Protein AF-A0AAW6JHE3-F1 (afdb_monomer)

Foldseek 3Di:
DVVVVVVLVVLVVQLVVLCVQDWDDDPNDTGGHVRSNVVSVVSVVVSVVVVVVVVVD

Nearest PDB structures (foldseek):
  7saz-assembly1_F  TM=6.982E-01  e=1.307E+00  Capnocytophaga canimorsus Cc5
  7saz-assembly1_E  TM=6.770E-01  e=1.307E+00  Capnocytophaga canimorsus Cc5
  6h9d-assembly3_C  TM=4.633E-01  e=1.603E+00  Asticcacaulis excentricus
  8app-assembly1_A-3  TM=5.188E-01  e=5.108E+00  Acinetobacter phage AbTZA1

pLDDT: mean 89.23, std 12.88, range [48.81, 98.25]

Radius of gyration: 12.32 Å; Cα contacts (8 Å, |Δi|>4): 57; chains: 1; bounding box: 30×19×32 Å

Structure (mmCIF, N/CA/C/O backbone):
data_AF-A0AAW6JHE3-F1
#
_entry.id   AF-A0AAW6JHE3-F1
#
loop_
_atom_site.group_PDB
_atom_site.id
_atom_site.type_symbol
_atom_site.label_atom_id
_atom_site.label_alt_id
_atom_site.label_comp_id
_atom_site.label_asym_id
_atom_site.label_entity_id
_atom_site.label_seq_id
_atom_site.pdbx_PDB_ins_code
_atom_site.Cartn_x
_atom_site.Cartn_y
_atom_site.Cartn_z
_atom_site.occupancy
_atom_site.B_iso_or_equiv
_atom_site.auth_seq_id
_atom_site.auth_comp_id
_atom_site.auth_asym_id
_atom_site.auth_atom_id
_atom_site.pdbx_PDB_model_num
ATOM 1 N N . MET A 1 1 ? -6.498 11.116 18.531 1.00 48.81 1 MET A N 1
ATOM 2 C CA . MET A 1 1 ? -7.370 11.592 17.433 1.00 48.81 1 MET A CA 1
ATOM 3 C C . MET A 1 1 ? -6.636 12.288 16.283 1.00 48.81 1 MET A C 1
ATOM 5 O O . MET A 1 1 ? -7.055 12.075 15.157 1.00 48.81 1 MET A O 1
ATOM 9 N N . LYS A 1 2 ? -5.568 13.085 16.487 1.00 56.78 2 LYS A N 1
ATOM 10 C CA . LYS A 1 2 ? -4.794 13.629 15.342 1.00 56.78 2 LYS A CA 1
ATOM 11 C C . LYS A 1 2 ? -4.023 12.543 14.569 1.00 56.78 2 LYS A C 1
ATOM 13 O O . LYS A 1 2 ? -4.173 12.444 13.362 1.00 56.78 2 LYS A O 1
ATOM 18 N N . GLU A 1 3 ? -3.316 11.667 15.281 1.00 58.75 3 GLU A N 1
ATOM 19 C CA . GLU A 1 3 ? -2.424 10.658 14.679 1.00 58.75 3 GLU A CA 1
ATOM 20 C C . GLU A 1 3 ? -3.134 9.613 13.796 1.00 58.75 3 GLU A C 1
ATOM 22 O O . GLU A 1 3 ? -2.605 9.230 12.759 1.00 58.75 3 GLU A O 1
ATOM 27 N N . GLU A 1 4 ? -4.349 9.179 14.152 1.00 58.94 4 GLU A N 1
ATOM 28 C CA . GLU A 1 4 ? -5.131 8.241 13.321 1.00 58.94 4 GLU A CA 1
ATOM 29 C C . GLU A 1 4 ? -5.524 8.855 11.974 1.00 58.94 4 GLU A C 1
ATOM 31 O O . GLU A 1 4 ? -5.527 8.168 10.953 1.00 58.94 4 GLU A O 1
ATOM 36 N N . THR A 1 5 ? -5.802 10.162 11.961 1.00 65.81 5 THR A N 1
ATOM 37 C CA . THR A 1 5 ? -6.106 10.892 10.725 1.00 65.81 5 THR A CA 1
ATOM 38 C C . THR A 1 5 ? -4.856 10.974 9.851 1.00 65.81 5 THR A C 1
ATOM 40 O O . THR A 1 5 ? -4.929 10.734 8.647 1.00 65.81 5 THR A O 1
ATOM 43 N N . ASP A 1 6 ? -3.698 11.228 10.463 1.00 81.88 6 ASP A N 1
ATOM 44 C CA . ASP A 1 6 ? -2.421 11.338 9.756 1.00 81.88 6 ASP A CA 1
ATOM 45 C C . ASP A 1 6 ? -1.991 9.994 9.144 1.00 81.88 6 ASP A C 1
ATOM 47 O O . ASP A 1 6 ? -1.574 9.944 7.984 1.00 81.88 6 ASP A O 1
ATOM 51 N N . PHE A 1 7 ? -2.163 8.884 9.871 1.00 86.94 7 PHE A N 1
ATOM 52 C CA . PHE A 1 7 ? -1.827 7.549 9.369 1.00 86.94 7 PHE A CA 1
ATOM 53 C C . PHE A 1 7 ? -2.780 7.075 8.263 1.00 86.94 7 PHE A C 1
ATOM 55 O O . PHE A 1 7 ? -2.331 6.553 7.242 1.00 86.94 7 PHE A O 1
ATOM 62 N N . TYR A 1 8 ? -4.089 7.297 8.415 1.00 89.81 8 TYR A N 1
ATOM 63 C CA . TYR A 1 8 ? -5.067 6.957 7.379 1.00 89.81 8 TYR A CA 1
ATOM 64 C C . TYR A 1 8 ? -4.799 7.719 6.073 1.00 89.81 8 TYR A C 1
ATOM 66 O O . TYR A 1 8 ? -4.775 7.125 4.991 1.00 89.81 8 TYR A O 1
ATOM 74 N N . VAL A 1 9 ? -4.546 9.030 6.167 1.00 90.94 9 VAL A N 1
ATOM 75 C CA . VAL A 1 9 ? -4.213 9.873 5.009 1.00 90.94 9 VAL A CA 1
ATOM 76 C C . VAL A 1 9 ? -2.912 9.412 4.357 1.00 90.94 9 VAL A C 1
ATOM 78 O O . VAL A 1 9 ? -2.843 9.315 3.131 1.00 90.94 9 VAL A O 1
ATOM 81 N N . TYR A 1 10 ? -1.899 9.069 5.155 1.00 92.25 10 TYR A N 1
ATOM 82 C CA . TYR A 1 10 ? -0.644 8.515 4.655 1.00 92.25 10 TYR A CA 1
ATOM 83 C C . TYR A 1 10 ? -0.859 7.233 3.835 1.00 92.25 10 TYR A C 1
ATOM 85 O O . TYR A 1 10 ? -0.401 7.154 2.692 1.00 92.25 10 TYR A O 1
ATOM 93 N N . LEU A 1 11 ? -1.615 6.266 4.366 1.00 93.75 11 LEU A N 1
ATOM 94 C CA . LEU A 1 11 ? -1.920 5.023 3.653 1.00 93.75 11 LEU A CA 1
ATOM 95 C C . LEU A 1 11 ? -2.710 5.281 2.363 1.00 93.75 11 LEU A C 1
ATOM 97 O O . LEU A 1 11 ? -2.390 4.697 1.326 1.00 93.75 11 LEU A O 1
ATOM 101 N N . CYS A 1 12 ? -3.698 6.180 2.398 1.00 95.06 12 CYS A N 1
ATOM 102 C CA . CYS A 1 12 ? -4.470 6.560 1.213 1.00 95.06 12 CYS A CA 1
ATOM 103 C C . CYS A 1 12 ? -3.579 7.161 0.117 1.00 95.06 12 CYS A C 1
ATOM 105 O O . CYS A 1 12 ? -3.705 6.793 -1.052 1.00 95.06 12 CYS A O 1
ATOM 107 N N . ASN A 1 13 ? -2.654 8.049 0.486 1.00 95.31 13 ASN A N 1
ATOM 108 C CA . ASN A 1 13 ? -1.742 8.696 -0.458 1.00 95.31 13 ASN A CA 1
ATOM 109 C C . ASN A 1 13 ? -0.780 7.694 -1.110 1.00 95.31 13 ASN A C 1
ATOM 111 O O . ASN A 1 13 ? -0.561 7.745 -2.325 1.00 95.31 13 ASN A O 1
ATOM 115 N N . ILE A 1 14 ? -0.234 6.754 -0.332 1.00 95.62 14 ILE A N 1
ATOM 116 C CA . ILE A 1 14 ? 0.640 5.700 -0.864 1.00 95.62 14 ILE A CA 1
ATOM 117 C C . ILE A 1 14 ? -0.136 4.767 -1.787 1.00 95.62 14 ILE A C 1
ATOM 119 O O . ILE A 1 14 ? 0.317 4.503 -2.902 1.00 95.62 14 ILE A O 1
ATOM 123 N N . ALA A 1 15 ? -1.310 4.297 -1.361 1.00 96.88 15 ALA A N 1
ATOM 124 C CA . ALA A 1 15 ? -2.153 3.434 -2.179 1.00 96.88 15 ALA A CA 1
ATOM 125 C C . ALA A 1 15 ? -2.509 4.107 -3.511 1.00 96.88 15 ALA A C 1
ATOM 127 O O . ALA A 1 15 ? -2.338 3.505 -4.571 1.00 96.88 15 ALA A O 1
ATOM 128 N N . GLY A 1 16 ? -2.930 5.374 -3.470 1.00 96.81 16 GLY A N 1
ATOM 129 C CA . GLY A 1 16 ? -3.232 6.161 -4.664 1.00 96.81 16 GLY A CA 1
ATOM 130 C C . GLY A 1 16 ? -2.035 6.280 -5.607 1.00 96.81 16 GLY A C 1
ATOM 131 O O . GLY A 1 16 ? -2.184 6.067 -6.809 1.00 96.81 16 GLY A O 1
ATOM 132 N N . SER A 1 17 ? -0.844 6.547 -5.066 1.00 96.56 17 SER A 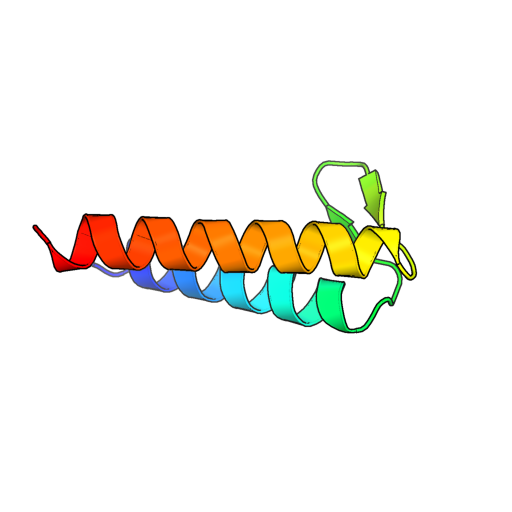N 1
ATOM 133 C CA . SER A 1 17 ? 0.394 6.656 -5.852 1.00 96.56 17 SER A CA 1
ATOM 134 C C . SER A 1 17 ? 0.765 5.328 -6.525 1.00 96.56 17 SER A C 1
ATOM 136 O O . SER A 1 17 ? 1.051 5.293 -7.720 1.00 96.56 17 SER A O 1
ATOM 138 N N . LEU A 1 18 ? 0.688 4.216 -5.790 1.00 97.44 18 LEU A N 1
ATOM 139 C CA . LEU A 1 18 ? 0.973 2.871 -6.301 1.00 97.44 18 LEU A CA 1
ATOM 140 C C . LEU A 1 18 ? 0.001 2.430 -7.404 1.00 97.44 18 LEU A C 1
ATOM 142 O O . LEU A 1 18 ? 0.411 1.815 -8.389 1.00 97.44 18 LEU A O 1
ATOM 146 N N . LEU A 1 19 ? -1.285 2.763 -7.272 1.00 97.56 19 LEU A N 1
ATOM 147 C CA . LEU A 1 19 ? -2.317 2.387 -8.243 1.00 97.56 19 LEU A CA 1
ATOM 148 C C . LEU A 1 19 ? -2.145 3.070 -9.608 1.00 97.56 19 LEU A C 1
ATOM 150 O O . LEU A 1 19 ? -2.616 2.537 -10.614 1.00 97.56 19 LEU A O 1
ATOM 154 N N . GLN A 1 20 ? -1.418 4.190 -9.679 1.00 96.56 20 GLN A N 1
ATOM 155 C CA . GLN A 1 20 ? -1.047 4.800 -10.961 1.00 96.56 20 GLN A CA 1
ATOM 156 C C . GLN A 1 20 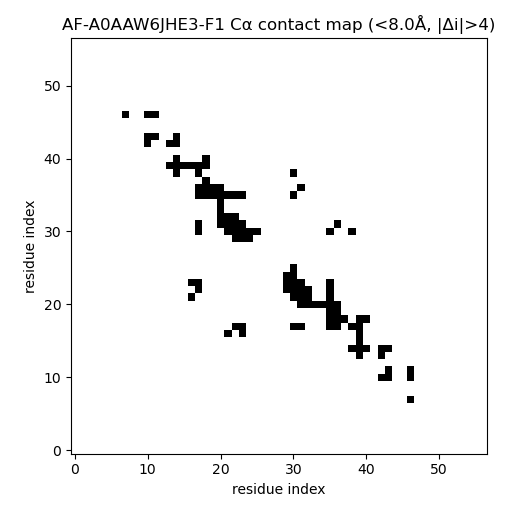? -0.078 3.914 -11.765 1.00 96.56 20 GLN A C 1
ATOM 158 O O . GLN A 1 20 ? 0.008 4.044 -12.985 1.00 96.56 20 GLN A O 1
ATOM 163 N N . GLY A 1 21 ? 0.625 2.979 -11.113 1.00 92.56 21 GLY A N 1
ATOM 164 C CA . GLY A 1 21 ? 1.595 2.085 -11.750 1.00 92.56 21 GLY A CA 1
ATOM 165 C C . GLY A 1 21 ? 2.929 2.756 -12.099 1.00 92.56 21 GLY A C 1
ATOM 166 O O . GLY A 1 21 ? 3.755 2.146 -12.777 1.00 92.56 21 GLY A O 1
ATOM 167 N N . GLY A 1 22 ? 3.144 3.999 -11.657 1.00 92.75 22 GLY A N 1
ATOM 168 C CA . GLY A 1 22 ? 4.438 4.674 -11.746 1.00 92.75 22 GLY A CA 1
ATOM 169 C C . GLY A 1 22 ? 5.460 4.095 -10.757 1.00 92.75 22 GLY A C 1
ATOM 170 O O . GLY A 1 22 ? 5.084 3.330 -9.866 1.00 92.75 22 GLY A O 1
ATOM 171 N N . PRO A 1 23 ? 6.750 4.436 -10.905 1.00 95.69 23 PRO A N 1
ATOM 172 C CA . PRO A 1 23 ? 7.772 4.012 -9.962 1.00 95.69 23 PRO A CA 1
ATOM 173 C C . PRO A 1 23 ? 7.571 4.677 -8.598 1.00 95.69 23 PRO A C 1
ATOM 175 O O . PRO A 1 23 ? 7.519 5.903 -8.506 1.00 95.69 23 PRO A O 1
ATOM 178 N N . LEU A 1 24 ? 7.492 3.869 -7.541 1.00 96.00 24 LEU A N 1
ATOM 179 C CA . LEU A 1 24 ? 7.433 4.340 -6.158 1.00 96.00 24 LEU A CA 1
ATOM 180 C C . LEU A 1 24 ? 8.394 3.539 -5.281 1.00 96.00 24 LEU A C 1
ATOM 182 O O . LEU A 1 24 ? 8.353 2.309 -5.274 1.00 96.00 24 LEU A O 1
ATOM 186 N N . GLU A 1 25 ? 9.227 4.241 -4.517 1.00 96.00 25 GLU A N 1
ATOM 187 C CA . GLU A 1 25 ? 10.069 3.634 -3.491 1.00 96.00 25 GLU A CA 1
ATOM 188 C C . GLU A 1 25 ? 9.314 3.562 -2.161 1.00 96.00 25 GLU A C 1
ATOM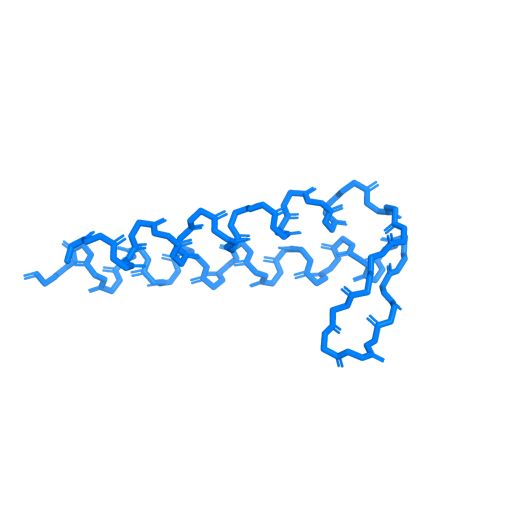 190 O O . GLU A 1 25 ? 8.810 4.566 -1.654 1.00 96.00 25 GLU A O 1
ATOM 195 N N . LEU A 1 26 ? 9.222 2.358 -1.605 1.00 91.50 26 LEU A N 1
ATOM 196 C CA . LEU A 1 26 ? 8.561 2.084 -0.339 1.00 91.50 26 LEU A CA 1
ATOM 197 C C . LEU A 1 26 ? 9.324 0.975 0.388 1.00 91.50 26 LEU A C 1
ATOM 199 O O . LEU A 1 26 ? 9.545 -0.097 -0.173 1.00 91.50 26 LEU A O 1
ATOM 203 N N . GLU A 1 27 ? 9.728 1.232 1.635 1.00 88.25 27 GLU A N 1
ATOM 204 C CA . GLU A 1 27 ? 10.478 0.273 2.469 1.00 88.25 27 GLU A CA 1
ATOM 205 C C . GLU A 1 27 ? 11.753 -0.261 1.779 1.00 88.25 27 GLU A C 1
ATOM 207 O O . GLU A 1 27 ? 12.049 -1.453 1.825 1.00 88.25 27 GLU A O 1
ATOM 212 N N . GLY A 1 28 ? 12.484 0.612 1.073 1.00 93.94 28 GLY A N 1
ATOM 213 C CA . GLY A 1 28 ? 13.706 0.251 0.341 1.00 93.94 28 GLY A CA 1
ATOM 214 C C . GLY A 1 28 ? 13.480 -0.586 -0.925 1.00 93.94 28 GLY A C 1
ATOM 215 O O . GLY A 1 28 ? 14.444 -1.064 -1.518 1.00 93.94 28 GLY A O 1
ATOM 216 N N . ASN A 1 29 ? 12.227 -0.772 -1.349 1.00 94.75 29 ASN A N 1
ATOM 217 C CA . ASN A 1 29 ? 11.866 -1.472 -2.578 1.00 94.75 29 ASN A CA 1
ATOM 218 C C . ASN A 1 29 ? 11.2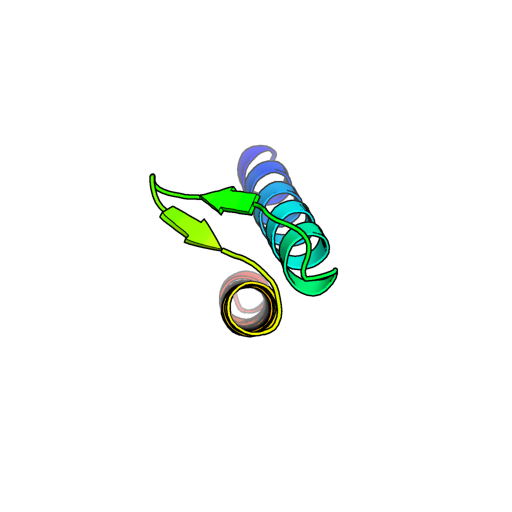30 -0.498 -3.571 1.00 94.75 29 ASN A C 1
ATOM 220 O O . ASN A 1 29 ? 10.360 0.289 -3.203 1.00 94.75 29 ASN A O 1
ATOM 224 N N . THR A 1 30 ? 11.613 -0.582 -4.844 1.00 97.19 30 THR A N 1
ATOM 225 C CA . THR A 1 30 ? 10.945 0.162 -5.918 1.00 97.19 30 THR A CA 1
ATOM 226 C C . THR A 1 30 ? 9.880 -0.711 -6.567 1.00 97.19 30 THR A C 1
ATOM 228 O O . THR A 1 30 ? 10.186 -1.752 -7.146 1.00 97.19 30 THR A O 1
ATOM 231 N N . TYR A 1 31 ? 8.631 -0.264 -6.512 1.00 97.25 31 TYR A N 1
ATOM 232 C CA . TYR A 1 31 ? 7.508 -0.906 -7.186 1.00 97.25 31 TYR A CA 1
ATOM 233 C C . TYR A 1 31 ? 7.178 -0.146 -8.470 1.00 97.25 31 TYR A C 1
ATOM 235 O O . TYR A 1 31 ? 7.130 1.082 -8.461 1.00 97.25 31 TYR A O 1
ATOM 243 N N . VAL A 1 32 ? 6.930 -0.863 -9.571 1.00 97.94 32 VAL A N 1
ATOM 244 C CA . VAL A 1 32 ? 6.606 -0.273 -10.883 1.00 97.94 32 VAL A CA 1
ATOM 245 C C . VAL A 1 32 ? 5.557 -1.127 -11.596 1.00 97.94 32 VAL A C 1
ATOM 247 O O . VAL A 1 32 ? 5.513 -2.346 -11.419 1.00 97.94 32 VAL A O 1
ATOM 250 N N . GLY A 1 33 ? 4.717 -0.501 -12.421 1.00 97.56 33 GLY A N 1
ATOM 251 C CA . GLY A 1 33 ? 3.764 -1.192 -13.284 1.00 97.56 33 GLY A CA 1
ATOM 252 C C . GLY A 1 33 ? 2.761 -2.023 -12.488 1.00 97.5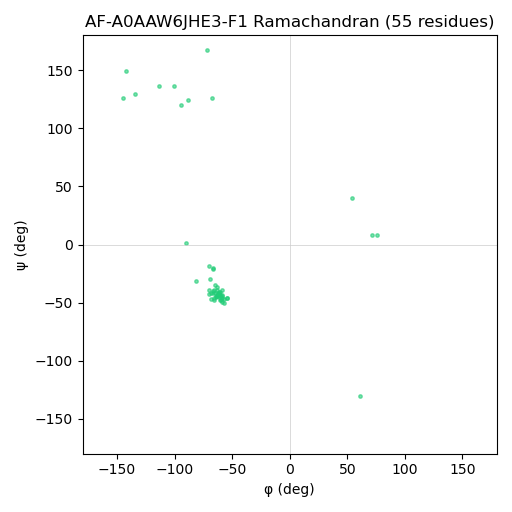6 33 GLY A C 1
ATOM 253 O O . GLY A 1 33 ? 2.152 -1.542 -11.531 1.00 97.56 33 GLY A O 1
ATOM 254 N N . ASP A 1 34 ? 2.582 -3.282 -12.879 1.00 98.12 34 ASP A N 1
ATOM 255 C CA . ASP A 1 34 ? 1.602 -4.163 -12.241 1.00 98.12 34 ASP A CA 1
ATOM 256 C C . ASP A 1 34 ? 1.981 -4.547 -10.807 1.00 98.12 34 ASP A C 1
ATOM 258 O O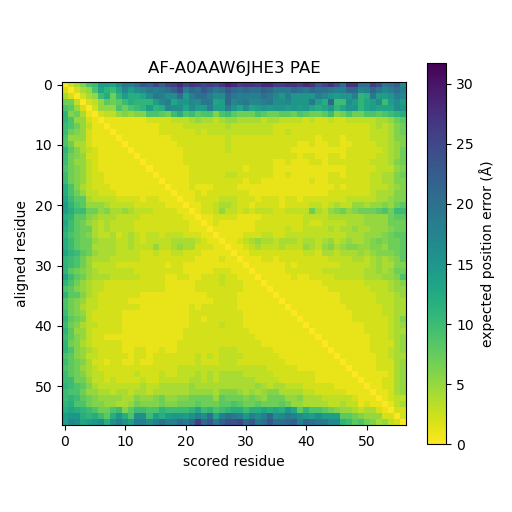 . ASP A 1 34 ? 1.093 -4.725 -9.976 1.00 98.12 34 ASP A O 1
ATOM 262 N N . GLU A 1 35 ? 3.273 -4.607 -10.477 1.00 97.38 35 GLU A N 1
ATOM 263 C CA . GLU A 1 35 ? 3.723 -4.852 -9.101 1.00 97.38 35 GLU A CA 1
ATOM 264 C C . GLU A 1 35 ? 3.363 -3.679 -8.180 1.00 97.38 35 GLU A C 1
ATOM 266 O O . GLU A 1 35 ? 2.872 -3.893 -7.070 1.00 97.38 35 GLU A O 1
ATOM 271 N N . ALA A 1 36 ? 3.494 -2.437 -8.666 1.00 97.81 36 ALA A N 1
ATOM 272 C CA . ALA A 1 36 ? 3.003 -1.264 -7.941 1.00 97.81 36 ALA A CA 1
ATOM 273 C C . ALA A 1 36 ? 1.490 -1.337 -7.729 1.00 97.81 36 ALA A C 1
ATOM 275 O O . ALA A 1 36 ? 1.024 -1.209 -6.599 1.00 97.81 36 ALA A O 1
ATOM 276 N N . ARG A 1 37 ? 0.716 -1.646 -8.774 1.00 98.25 37 ARG A N 1
ATOM 277 C CA . ARG A 1 37 ? -0.748 -1.757 -8.661 1.00 98.25 37 ARG A CA 1
ATOM 278 C C . ARG A 1 37 ? -1.177 -2.839 -7.672 1.00 98.25 37 ARG A C 1
ATOM 280 O O . ARG A 1 37 ? -2.063 -2.588 -6.857 1.00 98.25 37 ARG A O 1
ATOM 287 N N . LYS A 1 38 ? -0.537 -4.014 -7.695 1.00 97.75 38 LYS A N 1
ATOM 288 C CA . LYS A 1 38 ? -0.790 -5.096 -6.726 1.00 97.75 38 LYS A CA 1
ATOM 289 C C . LYS A 1 38 ? -0.523 -4.636 -5.296 1.00 97.75 38 LYS A C 1
ATOM 291 O O . LYS A 1 38 ? -1.390 -4.810 -4.441 1.00 97.75 38 LYS A O 1
ATOM 296 N N . LYS A 1 39 ? 0.629 -4.010 -5.038 1.00 97.00 39 LYS A N 1
ATOM 297 C CA . LYS A 1 39 ? 0.963 -3.464 -3.714 1.00 97.00 39 LYS A CA 1
ATOM 298 C C . LYS A 1 39 ? -0.040 -2.387 -3.285 1.00 97.00 39 LYS A C 1
ATOM 300 O O . LYS A 1 39 ? -0.480 -2.383 -2.140 1.00 97.00 39 LYS A O 1
ATOM 305 N N . GLY A 1 40 ? -0.463 -1.524 -4.208 1.00 97.38 40 GLY A N 1
ATOM 306 C CA . GLY A 1 40 ? -1.493 -0.513 -3.967 1.00 97.38 40 GLY A CA 1
ATOM 307 C C . GLY A 1 40 ? -2.820 -1.127 -3.523 1.00 97.38 40 GLY A C 1
ATOM 308 O O . GLY A 1 40 ? -3.382 -0.698 -2.518 1.00 97.38 40 GLY A O 1
ATOM 309 N N . MET A 1 41 ? -3.285 -2.179 -4.204 1.00 98.06 41 MET A N 1
ATOM 310 C CA . MET A 1 41 ? -4.497 -2.908 -3.806 1.00 98.06 41 MET A CA 1
ATOM 311 C C . MET A 1 41 ? -4.368 -3.540 -2.415 1.00 98.06 41 MET A C 1
ATOM 313 O O . MET A 1 41 ? -5.291 -3.422 -1.616 1.00 98.06 41 MET A O 1
ATOM 317 N N . GLN A 1 42 ? -3.212 -4.126 -2.083 1.00 97.00 42 GLN A N 1
ATOM 318 C CA . GLN A 1 42 ? -2.966 -4.675 -0.742 1.00 97.00 42 GLN A CA 1
ATOM 319 C C . GLN A 1 42 ? -3.093 -3.608 0.356 1.00 97.00 42 GLN A C 1
ATOM 321 O O . GLN A 1 42 ? -3.646 -3.879 1.421 1.00 97.00 42 GLN A O 1
ATOM 326 N N . ILE A 1 43 ? -2.614 -2.386 0.102 1.00 96.50 43 ILE A N 1
ATOM 327 C CA . ILE A 1 43 ? -2.745 -1.276 1.055 1.00 96.50 43 ILE A CA 1
ATOM 328 C C . ILE A 1 43 ? -4.204 -0.815 1.160 1.00 96.50 43 ILE A C 1
ATOM 330 O O . ILE A 1 43 ? -4.672 -0.558 2.266 1.00 96.50 43 ILE A O 1
ATOM 334 N N . VAL A 1 44 ? -4.953 -0.762 0.053 1.00 97.19 44 VAL A N 1
ATOM 335 C CA . VAL A 1 44 ? -6.400 -0.469 0.091 1.00 97.19 44 VAL A CA 1
ATOM 336 C C . VAL A 1 44 ? -7.150 -1.487 0.949 1.00 97.19 44 VAL A C 1
ATOM 338 O O . VAL A 1 44 ? -7.996 -1.104 1.758 1.00 97.19 44 VAL A O 1
ATOM 341 N N . ASP A 1 45 ? -6.836 -2.772 0.805 1.00 97.19 45 ASP A N 1
ATOM 342 C CA . ASP A 1 45 ? -7.468 -3.818 1.606 1.00 97.19 45 ASP A CA 1
ATOM 343 C C . ASP A 1 45 ? -7.107 -3.689 3.091 1.00 97.19 45 ASP A C 1
ATOM 345 O O . ASP A 1 45 ? -7.989 -3.810 3.943 1.00 97.19 45 ASP A O 1
ATOM 349 N N . LEU A 1 46 ? -5.858 -3.335 3.416 1.00 94.81 46 LEU A N 1
ATOM 350 C CA . LEU A 1 46 ? -5.457 -3.021 4.789 1.00 94.81 46 LEU A CA 1
ATOM 351 C C . LEU A 1 46 ? -6.260 -1.845 5.361 1.00 94.81 46 LEU A C 1
ATOM 353 O O . LEU A 1 46 ? -6.796 -1.962 6.461 1.00 94.81 46 LEU A O 1
ATOM 357 N N . ILE A 1 47 ? -6.388 -0.742 4.615 1.00 94.12 47 ILE A N 1
ATOM 358 C CA . ILE A 1 47 ? -7.177 0.427 5.035 1.00 94.12 47 ILE A CA 1
ATOM 359 C C . ILE A 1 47 ? -8.608 -0.001 5.382 1.00 94.12 47 ILE A C 1
ATOM 361 O O . ILE A 1 47 ? -9.110 0.359 6.442 1.00 94.12 47 ILE A O 1
ATOM 365 N N . ARG A 1 48 ? -9.248 -0.821 4.538 1.00 93.00 48 ARG A N 1
ATOM 366 C CA . ARG A 1 48 ? -10.616 -1.318 4.774 1.00 93.00 48 ARG A CA 1
ATOM 3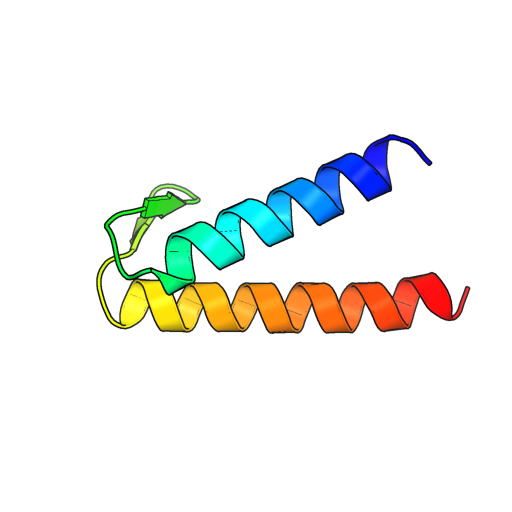67 C C . ARG A 1 48 ? -10.732 -2.153 6.048 1.00 93.00 48 ARG A C 1
ATOM 369 O O . ARG A 1 48 ? -11.703 -1.996 6.785 1.00 93.00 48 ARG A O 1
ATOM 376 N N . VAL A 1 49 ? -9.766 -3.034 6.309 1.00 92.56 49 VAL A N 1
ATOM 377 C CA . VAL A 1 49 ? -9.742 -3.850 7.535 1.00 92.56 49 VAL A CA 1
ATOM 378 C C . VAL A 1 49 ? -9.612 -2.962 8.773 1.00 92.56 49 VAL A C 1
ATOM 380 O O . VAL A 1 49 ? -10.343 -3.160 9.745 1.00 92.56 49 VAL A O 1
ATOM 383 N N . LEU A 1 50 ? -8.725 -1.965 8.730 1.00 88.94 50 LEU A N 1
ATOM 384 C CA . LEU A 1 50 ? -8.546 -1.013 9.827 1.00 88.94 50 LEU A CA 1
ATOM 385 C C . LEU A 1 50 ? -9.815 -0.184 10.055 1.00 88.94 50 LEU A C 1
ATOM 387 O O . LEU A 1 50 ? -10.262 -0.061 11.192 1.00 88.94 50 LEU A O 1
ATOM 391 N N . ASP A 1 51 ? -10.441 0.302 8.985 1.00 88.00 51 ASP A N 1
ATOM 392 C CA . ASP A 1 51 ? -11.701 1.043 9.034 1.00 88.00 51 ASP A CA 1
ATOM 393 C C . ASP A 1 51 ? -12.799 0.265 9.765 1.00 88.00 51 ASP A C 1
ATOM 395 O O . ASP A 1 51 ? -13.489 0.819 10.619 1.00 88.00 51 ASP A O 1
ATOM 399 N N . VAL A 1 52 ? -12.956 -1.026 9.456 1.00 88.94 52 VAL A N 1
ATOM 400 C CA . VAL A 1 52 ? -13.934 -1.895 10.128 1.00 88.94 52 VAL A CA 1
ATOM 401 C C . VAL A 1 52 ? -13.575 -2.080 11.600 1.00 88.94 52 VAL A C 1
ATOM 403 O O . VAL A 1 52 ? -14.448 -1.966 12.462 1.00 88.94 52 VAL A O 1
ATOM 406 N N . TYR A 1 53 ? -12.304 -2.351 11.902 1.00 84.44 53 TYR A N 1
ATOM 407 C CA . TYR A 1 53 ? -11.849 -2.603 13.268 1.00 84.44 53 TYR A CA 1
ATOM 408 C C . TYR A 1 53 ? -12.040 -1.385 14.182 1.00 84.44 53 TYR A C 1
ATOM 410 O O . TYR A 1 53 ? -12.540 -1.533 15.296 1.00 84.44 53 TYR A O 1
ATOM 418 N N . PHE A 1 54 ? -11.689 -0.187 13.709 1.00 80.31 54 PHE A N 1
ATOM 419 C CA . PHE A 1 54 ? -11.780 1.037 14.505 1.00 80.31 54 PHE A CA 1
ATOM 420 C C . PHE A 1 54 ? -13.185 1.641 14.542 1.00 80.31 54 PHE A C 1
ATOM 422 O O . PHE A 1 54 ? -13.555 2.182 15.573 1.00 80.31 54 PHE A O 1
ATOM 429 N N . LYS A 1 55 ? -14.007 1.510 13.489 1.00 73.31 55 LYS A N 1
ATOM 430 C CA . LYS A 1 55 ? -15.421 1.950 13.538 1.00 73.31 55 LYS A CA 1
ATOM 431 C C . LYS A 1 55 ? -16.299 1.076 14.436 1.00 73.31 55 LYS A C 1
ATOM 433 O O . LYS A 1 55 ? -17.394 1.492 14.798 1.00 73.31 55 LYS A O 1
ATOM 438 N N . SER A 1 56 ? -15.849 -0.138 14.752 1.00 59.91 56 SER A N 1
ATOM 439 C CA . SER A 1 56 ? -16.568 -1.077 15.624 1.00 59.91 56 SER A CA 1
ATOM 440 C C . SER A 1 56 ? -16.200 -0.938 17.110 1.00 59.91 56 SER A C 1
ATOM 442 O O . SER A 1 56 ? -16.704 -1.712 17.925 1.00 59.91 56 SER A O 1
ATOM 444 N N . LYS A 1 57 ? -15.314 0.001 17.465 1.00 54.50 57 LYS A N 1
ATOM 445 C CA . LYS A 1 57 ? -14.932 0.352 18.840 1.00 54.50 57 LYS A CA 1
ATOM 446 C C . LYS A 1 57 ? -15.382 1.767 19.177 1.00 54.50 57 LYS A C 1
ATOM 448 O O . LYS A 1 57 ? -15.655 1.986 20.376 1.00 54.50 57 LYS A O 1
#

Secondary structure (DSSP, 8-state):
-HHHHHHHHHHHHHHHHHHTT--EEETTEEE-HHHHHHHHHHHHHHHHHHHHHHHT-

Sequence (57 aa):
MKEETDFYVYLCNIAGSLLQGGPLELEGNTYVGDEARKKGMQIVDLIRVLDVYFKSK

Organism: Li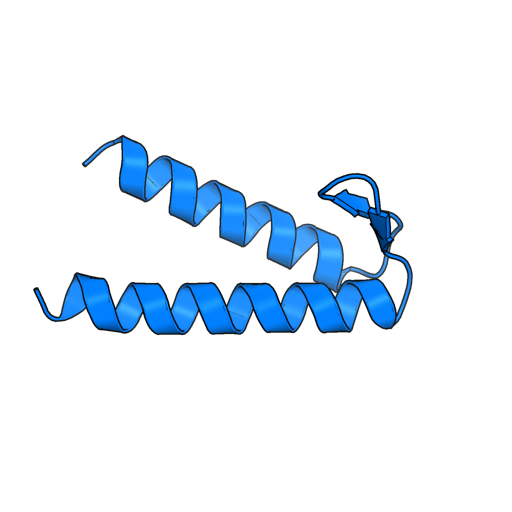mosilactobacillus reuteri (NCBI:txid1598)

Solvent-accessible surface area (backbone atoms only — not comparable to full-atom values): 3138 Å² total; per-residue (Å²): 120,69,65,62,53,54,52,53,53,50,51,51,52,52,20,56,52,21,54,71,24,46,82,43,79,55,96,93,39,78,30,45,41,69,59,11,30,53,54,12,52,54,45,51,54,50,52,53,53,49,52,55,59,60,76,74,106

Mean predicted aligned error: 4.55 Å

=== Feature glossary ===
The record interleaves many kinds of information about one protein. Here is each kind framed as the question it answers.

Q: What known structures does this most resemble?
A: Structural nearest neighbors (via Foldseek easy-search vs the PDB). Reported per hit: target PDB id, E-value, and alignment TM-score. A TM-score above ~0.5 is the conventional threshold for 'same fold'.

Q: Where is each backbone atom in 3D?
A: The mmCIF table is the protein's shape written out atom by atom. For each backbone N, Cα, C, and carbonyl O, it records an (x, y, z) coordinate triple in Å plus the residue type, chain letter, and residue number.

Q: What are the backbone torsion angles?
A: The φ/ψ torsion pair specifies the backbone conformation at each residue. φ rotates about the N–Cα bond, ψ about the Cα–C bond. Steric clashes forbid most of the (φ, ψ) plane — the allowed regions (α-helix basin, β-sheet basin, left-handed helix) are the Ramachandran-allowed regions.

Q: Which residues are buried vs exposed?
A: Solvent-accessible surface area (SASA) is the area in Å² traced out by the centre of a 1.4 Å probe sphere (a water molecule) rolled over the protein's van der Waals surface (Shrake–Rupley / Lee–Richards construction). Buried residues have near-zero SASA; fully exposed residues can exceed 200 Å². The total SASA scales roughly with the number of surface residues.

Q: How confident is the AlphaFold model at each residue?
A: pLDDT is the predicted lDDT-Cα score: AlphaFold's confidence that the local environment of each residue (all inter-atomic distances within 15 Å) is correctly placed. It is a per-residue number between 0 and 100, with higher meaning more reliabl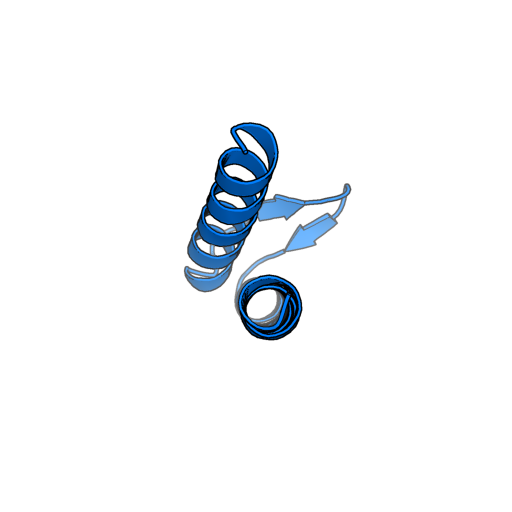e.

Q: What does the local fold look like, residue by residue?
A: 3Di is Foldseek's structural alphabet. Each residue is assigned one of twenty discrete states based on how its Cα sits relative to its spatial (not sequential) neighbors. Aligning 3Di strings finds structural homologs roughly as well as full 3D superposition, but orders of magnitude faster.

Q: How big and how compact is the whole molecule?
A: Radius of gyration (Rg) is the root-mean-square distance of Cα atoms from their centroid — a single number for overall size and compactness. A globular domain of N residues has Rg ≈ 2.2·N^0.38 Å; an extended or disordered chain has a much larger Rg. The Cα contact count is the number of residue pairs whose Cα atoms are within 8 Å and are more than four positions apart in sequence — a standard proxy for tertiary packing density. The bounding box is the smallest axis-aligned box enclosing all Cα atoms.

Q: Which residues are in helices, strands, or loops?
A: DSSP 8-state secondary structure assigns each residue one of H (α-helix), G (3₁₀-helix), I (π-helix), E (extended β-strand), B (isolated β-bridge), T (hydrogen-bonded turn), S (bend), or '-' (coil). The assignment is computed from backbone hydrogen-bond geometry via the Kabsch–Sander algorithm.

Q: How mobile is each atom in the crystal?
A: Crystallographic B-factors measure how much each atom's electron density is smeared out, in Å². They rise in mobile loops and surface residues and fall in the buried interior. In AlphaFold models this column is repurposed to hold pLDDT instead.

Q: What if only a Cα trace is available?
A: P-SEA three-state annotation labels each residue as helix, strand, or coil based purely on the geometry of the Cα trace. It serves as a fallback when the full backbone (and thus DSSP) is unavailable.

Q: What family and function is it annotated with?
A: Database cross-references. InterPro integrates a dozen domain/family signature databases into unified entries with residue-range hits. GO terms attach function/process/location labels with evidence codes. CATH codes position the fold in a four-level structural taxonomy. Organism is the NCBI-taxonomy species name.

Q: Are the domains correctly placed relative to each other?
A: Predicted Aligned Error (PAE) is an AlphaFold confidence matrix: entry (i, j) is the expected error in the position of residue j, in ångströms, when the prediction is superimposed on the true structure at residue i. Low PAE within a block of residues means that block is internally rigid and well-predicted; high PAE between two blocks means their relative placement is uncertain even if each block individually is confident.

Q: What do the diagnostic plots show?
A: Three diagnostic plots accompany the record. The Cα contact map visualizes the tertiary structure as a 2D adjacency matrix (8 Å cutoff, sequence-local contacts suppressed). The Ramachandran plot shows the distribution of backbone (φ, ψ) torsions, with points in the α and β basins reflecting secondary structure content. The PAE plot shows AlphaFold's inter-residue confidence as a color matrix.

Q: What is the amino-acid chain?
A: Primary structure: the covalent order of the twenty standard amino acids along the backbone. Two proteins with the same sequence will (almost always) fold to the same structure; two with 30% identity often share a fold but not the details.

Q: What do the rendered images show?
A: The six renders are orthographic views along the three Cartesian axes in both directions. Representation (cartoon, sticks, or surface) and color scheme (sequence-rainbow or by-chain) vary across proteins so the training set covers all the common visualization conventions.